Protein AF-A0A3A9IQD5-F1 (afdb_monomer_lite)

Organism: Aeromonas veronii (NCBI:txid654)

Secondary structure (DSSP, 8-state):
--SS--EEEETTEEEE--S-GGGHHHHHHHHHHHHHTT-

Radius of gyration: 11.34 Å; chains: 1; bounding box: 21×20×26 Å

InterPro domains:
  IPR003156 DHHA1 domain [PF02272] (1-37)

Structure (mmCIF, N/CA/C/O backbone):
data_AF-A0A3A9IQD5-F1
#
_entry.id   AF-A0A3A9IQD5-F1
#
loop_
_atom_site.group_PDB
_atom_site.id
_atom_site.type_symbol
_atom_site.label_atom_id
_atom_site.label_alt_id
_atom_site.label_comp_id
_atom_site.label_asym_id
_atom_site.label_entity_id
_atom_site.label_seq_id
_atom_site.pdbx_PDB_ins_code
_atom_site.Cartn_x
_atom_site.Cartn_y
_atom_site.Cartn_z
_atom_site.occupancy
_atom_site.B_iso_or_equiv
_atom_site.auth_seq_id
_atom_site.auth_comp_id
_atom_site.auth_asym_id
_atom_site.auth_atom_id
_atom_site.pdbx_PDB_model_num
ATOM 1 N N . GLN A 1 1 ? 4.706 -5.182 -0.271 1.00 78.50 1 GLN A N 1
ATOM 2 C CA . GLN A 1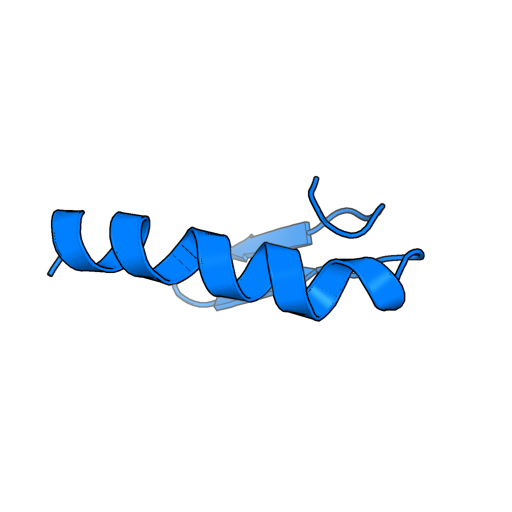 1 ? 4.226 -4.391 -1.426 1.00 78.50 1 GLN A CA 1
ATOM 3 C C . GLN A 1 1 ? 3.350 -5.303 -2.259 1.00 78.50 1 GLN A C 1
ATOM 5 O O . GLN A 1 1 ? 3.810 -6.396 -2.549 1.00 78.50 1 GLN A O 1
ATOM 10 N N . GLN A 1 2 ? 2.118 -4.905 -2.581 1.00 86.19 2 GLN A N 1
ATOM 11 C CA . GLN A 1 2 ? 1.160 -5.772 -3.289 1.00 86.19 2 GLN A CA 1
ATOM 12 C C . GLN A 1 2 ? 1.133 -5.533 -4.811 1.00 86.19 2 GLN A C 1
ATOM 14 O O . GLN A 1 2 ? 0.813 -6.444 -5.556 1.00 86.19 2 GLN A O 1
ATOM 19 N N . VAL A 1 3 ? 1.527 -4.338 -5.276 1.00 92.19 3 VAL A N 1
ATOM 20 C CA . VAL A 1 3 ? 1.483 -3.925 -6.700 1.00 92.19 3 VAL A CA 1
ATOM 21 C C . VAL A 1 3 ? 2.867 -3.568 -7.271 1.00 92.19 3 VAL A C 1
ATOM 23 O O . VAL A 1 3 ? 3.006 -2.752 -8.181 1.00 92.19 3 VAL A O 1
ATOM 26 N N . GLY A 1 4 ? 3.931 -4.134 -6.694 1.00 91.12 4 GLY A N 1
ATOM 27 C CA . GLY A 1 4 ? 5.300 -3.951 -7.193 1.00 91.12 4 GLY A CA 1
ATOM 28 C C . GLY A 1 4 ? 5.929 -2.576 -6.974 1.00 91.12 4 GLY A C 1
ATOM 29 O O . GLY A 1 4 ? 6.949 -2.281 -7.588 1.00 91.12 4 GLY A O 1
ATOM 30 N N . GLY A 1 5 ? 5.344 -1.718 -6.137 1.00 91.31 5 GLY A N 1
ATOM 31 C CA . GLY A 1 5 ? 5.907 -0.393 -5.891 1.00 91.31 5 GLY A CA 1
ATOM 32 C C . GLY A 1 5 ? 5.856 0.075 -4.447 1.00 91.31 5 GLY A C 1
ATOM 33 O O . GLY A 1 5 ? 5.439 -0.638 -3.531 1.00 91.31 5 GLY A O 1
ATOM 34 N N . LYS A 1 6 ? 6.386 1.283 -4.252 1.00 88.56 6 LYS A N 1
ATOM 35 C CA . LYS A 1 6 ? 6.622 1.922 -2.956 1.00 88.56 6 LYS A CA 1
ATOM 36 C C . LYS A 1 6 ? 5.639 3.068 -2.759 1.00 88.56 6 LYS A C 1
ATOM 38 O O . LYS A 1 6 ? 5.268 3.750 -3.713 1.00 88.56 6 LYS A O 1
ATOM 43 N N . GLY A 1 7 ? 5.257 3.277 -1.507 1.00 89.69 7 GLY A N 1
ATOM 44 C CA . GLY A 1 7 ? 4.434 4.401 -1.087 1.00 89.69 7 GLY A CA 1
ATOM 45 C C . GLY A 1 7 ? 5.018 5.108 0.119 1.00 89.69 7 GLY A C 1
ATOM 46 O O . GLY A 1 7 ? 5.863 4.556 0.824 1.00 89.69 7 GLY A O 1
ATOM 47 N N . GLY A 1 8 ? 4.555 6.332 0.330 1.00 93.50 8 GLY A N 1
ATOM 48 C CA . GLY A 1 8 ? 4.877 7.171 1.473 1.00 93.50 8 GLY A CA 1
ATOM 49 C C . GLY A 1 8 ? 3.722 8.125 1.755 1.00 93.50 8 GLY A C 1
ATOM 50 O O . GLY A 1 8 ? 2.893 8.396 0.885 1.00 93.50 8 GLY A O 1
ATOM 51 N N . GLY A 1 9 ? 3.636 8.612 2.985 1.00 92.62 9 GLY A N 1
ATOM 52 C CA . GLY A 1 9 ? 2.503 9.422 3.393 1.00 92.62 9 GLY A CA 1
ATOM 53 C C . GLY A 1 9 ? 2.602 9.928 4.814 1.00 92.62 9 GLY A C 1
ATOM 54 O O . GLY A 1 9 ? 3.437 9.488 5.603 1.00 92.62 9 GLY A O 1
ATOM 55 N N . ARG A 1 10 ? 1.719 10.866 5.110 1.00 93.25 10 ARG A N 1
ATOM 56 C CA . ARG A 1 10 ? 1.396 11.348 6.445 1.00 93.25 10 ARG A CA 1
ATOM 57 C C . ARG A 1 10 ? 0.220 10.523 6.998 1.00 93.25 10 ARG A C 1
ATOM 59 O O . ARG A 1 10 ? -0.424 9.812 6.226 1.00 93.25 10 ARG A O 1
ATOM 66 N N . PRO A 1 11 ? -0.067 10.579 8.310 1.00 92.38 11 PRO A N 1
ATOM 67 C CA . PRO A 1 11 ? -1.163 9.806 8.903 1.00 92.38 11 PRO A CA 1
ATOM 68 C C . PRO A 1 11 ? -2.538 10.074 8.273 1.00 92.38 11 PRO A C 1
ATOM 70 O O . PRO A 1 11 ? -3.395 9.200 8.283 1.00 92.38 11 PRO A O 1
ATOM 73 N N . ASP A 1 12 ? -2.733 11.271 7.723 1.00 93.38 12 ASP A N 1
ATOM 74 C CA . ASP A 1 12 ? -3.962 11.734 7.082 1.00 93.38 12 ASP A CA 1
ATOM 75 C C . ASP A 1 12 ? -4.008 11.475 5.568 1.00 93.38 12 ASP A C 1
ATOM 77 O O . ASP A 1 12 ? -5.088 11.432 4.983 1.00 93.38 12 ASP A O 1
ATOM 81 N N . MET A 1 13 ? -2.854 11.292 4.919 1.00 92.75 13 MET A N 1
ATOM 82 C CA . MET A 1 13 ? -2.783 11.089 3.474 1.00 92.75 13 MET A CA 1
ATOM 83 C C . MET A 1 13 ? -1.532 10.315 3.068 1.00 92.75 13 MET A C 1
ATOM 85 O O . MET A 1 13 ? -0.411 10.713 3.382 1.00 92.75 13 MET A O 1
ATOM 89 N N . ALA A 1 14 ? -1.707 9.268 2.264 1.00 92.94 14 ALA A N 1
ATOM 90 C CA . ALA A 1 14 ? -0.606 8.517 1.674 1.00 92.94 14 ALA A CA 1
ATOM 91 C C . ALA A 1 14 ? -0.792 8.313 0.170 1.00 92.94 14 ALA A C 1
ATOM 93 O O . ALA A 1 14 ? -1.913 8.170 -0.314 1.00 92.94 14 ALA A O 1
ATOM 94 N N . GLN A 1 15 ? 0.325 8.266 -0.559 1.00 92.56 15 GLN A N 1
ATOM 95 C CA . GLN A 1 15 ? 0.355 7.967 -1.987 1.00 92.56 15 GLN A CA 1
ATOM 96 C C . GLN A 1 15 ? 1.436 6.925 -2.296 1.00 92.56 15 GLN A C 1
ATOM 98 O O . GLN A 1 15 ? 2.522 6.922 -1.711 1.00 92.56 15 GLN A O 1
ATOM 103 N N . ALA A 1 16 ? 1.139 6.031 -3.238 1.00 90.88 16 ALA A N 1
ATOM 104 C CA . ALA A 1 16 ? 2.042 4.985 -3.702 1.00 90.88 16 ALA A CA 1
ATOM 105 C C . ALA A 1 16 ? 1.965 4.819 -5.223 1.00 90.88 16 ALA A C 1
ATOM 107 O O . ALA A 1 16 ? 0.937 5.112 -5.829 1.00 90.88 16 ALA A O 1
ATOM 108 N N . GLY A 1 17 ? 3.052 4.330 -5.823 1.00 90.69 17 GLY A N 1
ATOM 109 C CA . GLY A 1 17 ? 3.089 3.862 -7.213 1.00 90.69 17 GLY A CA 1
ATOM 110 C C . GLY A 1 17 ? 3.299 2.347 -7.292 1.00 90.69 17 GLY A C 1
ATOM 111 O O . GLY A 1 17 ? 3.604 1.712 -6.282 1.00 90.69 17 GLY A O 1
ATOM 112 N N . GLY A 1 18 ? 3.173 1.770 -8.491 1.00 93.81 18 GLY A N 1
ATOM 113 C CA . GLY A 1 18 ? 3.360 0.337 -8.747 1.00 93.81 18 GLY A CA 1
ATOM 114 C C . GLY A 1 18 ? 3.603 0.026 -10.224 1.00 93.81 18 GLY A C 1
ATOM 115 O O . GLY A 1 18 ? 3.168 0.783 -11.087 1.00 93.81 18 GLY A O 1
ATOM 116 N N . THR A 1 19 ? 4.314 -1.068 -10.507 1.00 96.62 19 THR A N 1
ATOM 117 C CA . THR A 1 19 ? 4.604 -1.545 -11.876 1.00 96.62 19 THR A CA 1
ATOM 118 C C . THR A 1 19 ? 3.762 -2.751 -12.293 1.00 96.62 19 THR A C 1
ATOM 120 O O . THR A 1 19 ? 3.846 -3.160 -13.445 1.00 96.62 19 THR A O 1
ATOM 123 N N . GLN A 1 20 ? 2.957 -3.302 -11.377 1.00 96.31 20 GLN A N 1
ATOM 124 C CA . GLN A 1 20 ? 2.098 -4.475 -11.592 1.00 96.31 20 GLN A CA 1
ATOM 125 C C . GLN A 1 20 ? 0.620 -4.073 -11.433 1.00 96.31 20 GLN A C 1
ATOM 127 O O . GLN A 1 20 ? 0.015 -4.344 -10.388 1.00 96.31 20 GLN A O 1
ATOM 132 N N . PRO A 1 21 ? 0.036 -3.344 -12.405 1.00 94.50 21 PRO A N 1
ATOM 133 C CA . PRO A 1 21 ? -1.359 -2.903 -12.337 1.00 94.50 21 PRO A CA 1
ATOM 134 C C . PRO A 1 21 ? -2.358 -4.069 -12.258 1.00 94.50 21 PRO A C 1
ATOM 136 O O . PRO A 1 21 ? -3.415 -3.937 -11.646 1.00 94.50 21 PRO A O 1
ATOM 139 N N . GLU A 1 22 ? -2.020 -5.231 -12.808 1.00 96.38 22 GLU A N 1
ATOM 140 C CA . GLU A 1 22 ? -2.823 -6.453 -12.767 1.00 96.38 22 GLU A CA 1
ATOM 141 C C . GLU A 1 22 ? -3.058 -6.990 -11.347 1.00 96.38 22 GLU A C 1
ATOM 143 O O . GLU A 1 22 ? -4.044 -7.684 -11.109 1.00 96.38 22 GLU A O 1
ATOM 148 N N . ALA A 1 23 ? -2.202 -6.636 -10.383 1.00 95.31 23 ALA A N 1
ATOM 149 C CA . ALA A 1 23 ? -2.340 -7.041 -8.985 1.00 95.31 23 ALA A CA 1
ATOM 150 C C . ALA A 1 23 ? -3.291 -6.134 -8.174 1.00 95.31 23 ALA A C 1
ATOM 152 O O . ALA A 1 23 ? -3.626 -6.456 -7.031 1.00 95.31 23 ALA A O 1
ATOM 153 N N . VAL A 1 24 ? -3.753 -5.010 -8.743 1.00 92.75 24 VAL A N 1
ATOM 154 C CA . VAL A 1 24 ? -4.619 -4.031 -8.056 1.00 92.75 24 VAL A CA 1
ATOM 155 C C . VAL A 1 24 ? -5.924 -4.649 -7.527 1.00 92.75 24 VAL A C 1
ATOM 157 O O . VAL A 1 24 ? -6.253 -4.384 -6.370 1.00 92.75 24 VAL A O 1
ATOM 160 N N . PRO A 1 25 ? -6.661 -5.498 -8.274 1.00 95.12 25 PRO A N 1
ATOM 161 C CA . PRO A 1 25 ? -7.895 -6.093 -7.757 1.00 95.12 25 PRO A CA 1
ATOM 162 C C . PRO A 1 25 ? -7.681 -6.943 -6.495 1.00 95.12 25 PRO A C 1
ATOM 164 O O . PRO A 1 25 ? -8.433 -6.813 -5.530 1.00 95.12 25 PRO A O 1
ATOM 167 N N . ALA A 1 26 ? -6.628 -7.766 -6.469 1.00 94.12 26 ALA A N 1
ATOM 168 C CA . ALA A 1 26 ? -6.292 -8.594 -5.309 1.00 94.12 26 ALA A CA 1
ATOM 169 C C . ALA A 1 26 ? -5.840 -7.741 -4.112 1.00 94.12 26 ALA A C 1
ATOM 171 O O . ALA A 1 26 ? -6.212 -8.015 -2.970 1.00 94.1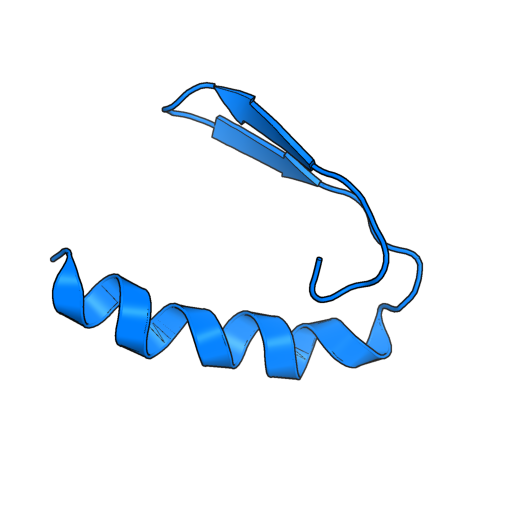2 26 ALA A O 1
ATOM 172 N N . ALA A 1 27 ? -5.080 -6.672 -4.373 1.00 92.50 27 ALA A N 1
ATOM 173 C CA . ALA A 1 27 ? -4.668 -5.721 -3.349 1.00 92.50 27 ALA A CA 1
ATOM 174 C C . ALA A 1 27 ? -5.879 -5.072 -2.658 1.00 92.50 27 ALA A C 1
ATOM 176 O O . ALA A 1 27 ? -5.961 -5.073 -1.429 1.00 92.50 27 ALA A O 1
ATOM 177 N N . LEU A 1 28 ? -6.860 -4.595 -3.435 1.00 92.31 28 LEU A N 1
ATOM 178 C CA . LEU A 1 28 ? -8.075 -3.971 -2.898 1.00 92.31 28 LEU A CA 1
ATOM 179 C C . LEU A 1 28 ? -8.923 -4.945 -2.067 1.00 92.31 28 LEU A C 1
ATOM 181 O O . LEU A 1 28 ? -9.431 -4.553 -1.020 1.00 92.31 28 LEU A O 1
ATOM 185 N N . GLN A 1 29 ? -9.034 -6.214 -2.475 1.00 93.44 29 GLN A N 1
ATOM 186 C CA . GLN A 1 29 ? -9.770 -7.225 -1.701 1.00 93.44 29 GLN A CA 1
ATOM 187 C C . GLN A 1 29 ? -9.176 -7.447 -0.304 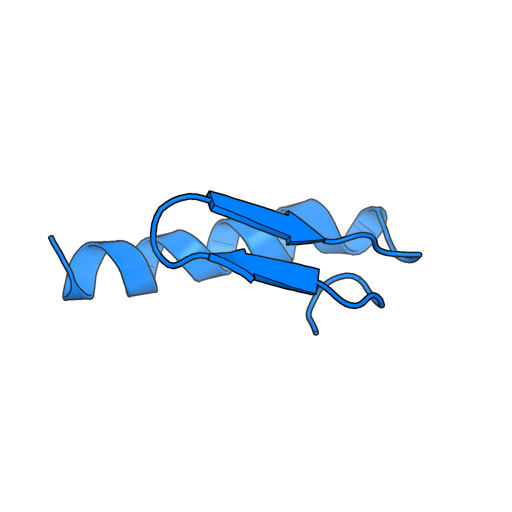1.00 93.44 29 GLN A C 1
ATOM 189 O O . GLN A 1 29 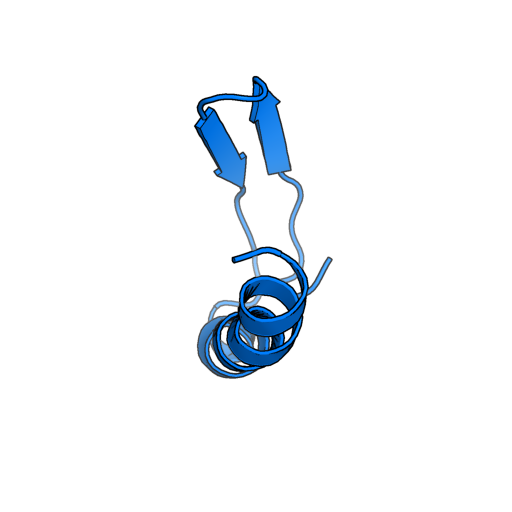? -9.921 -7.643 0.652 1.00 93.44 29 GLN A O 1
ATOM 194 N N . SER A 1 30 ? -7.850 -7.354 -0.159 1.00 90.19 30 SER A N 1
ATOM 195 C CA . SER A 1 30 ? -7.184 -7.540 1.140 1.00 90.19 30 SER A CA 1
ATOM 196 C C . SER A 1 30 ? -7.507 -6.453 2.176 1.00 90.19 30 SER A C 1
ATOM 198 O O . SER A 1 30 ? -7.320 -6.672 3.371 1.00 90.19 30 SER A O 1
ATOM 200 N N . VAL A 1 31 ? -8.000 -5.288 1.739 1.00 92.06 31 VAL A N 1
ATOM 201 C CA . VAL A 1 31 ? -8.274 -4.140 2.619 1.00 92.06 31 VAL A CA 1
ATOM 202 C C . VAL A 1 31 ? -9.560 -4.332 3.424 1.00 92.06 31 VAL A C 1
ATOM 204 O O . VAL A 1 31 ? -9.660 -3.805 4.529 1.00 92.06 31 VAL A O 1
ATOM 207 N N . HIS A 1 32 ? -10.525 -5.103 2.913 1.00 91.44 32 HIS A N 1
ATOM 208 C CA . HIS A 1 32 ? -11.844 -5.235 3.536 1.00 91.44 32 HIS A CA 1
ATOM 209 C C . HIS A 1 32 ? -11.758 -5.770 4.971 1.00 91.44 32 HIS A C 1
ATOM 211 O O . HIS A 1 32 ? -12.187 -5.096 5.902 1.00 91.44 32 HIS A O 1
ATOM 217 N N . SER A 1 33 ? -11.114 -6.924 5.165 1.00 90.62 33 SER A N 1
ATOM 218 C CA . SER A 1 33 ? -10.967 -7.532 6.494 1.00 90.62 33 SER A CA 1
ATOM 219 C C . SER A 1 33 ? -10.169 -6.652 7.458 1.00 90.62 33 SER A C 1
ATOM 221 O O . SER A 1 33 ? -1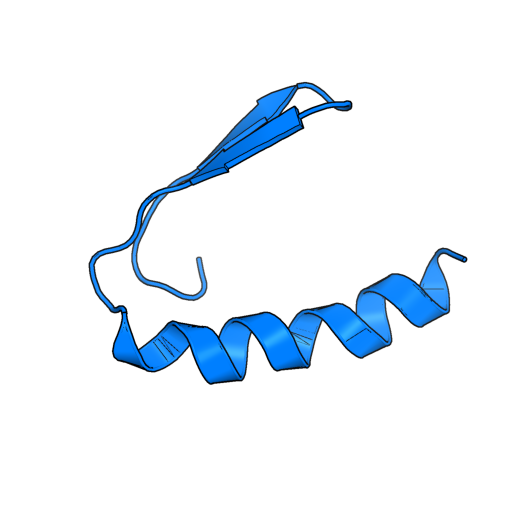0.486 -6.568 8.638 1.00 90.62 33 SER A O 1
ATOM 223 N N . TRP A 1 34 ? -9.157 -5.939 6.956 1.00 92.19 34 TRP A N 1
ATOM 224 C CA . TRP A 1 34 ? -8.360 -5.025 7.776 1.00 92.19 34 TRP A CA 1
ATOM 225 C C . TRP A 1 34 ? -9.166 -3.815 8.275 1.00 92.19 34 TRP A C 1
ATOM 227 O O . TRP A 1 34 ? -8.914 -3.334 9.383 1.00 92.19 34 TRP A O 1
ATOM 237 N N . LEU A 1 35 ? -10.110 -3.320 7.462 1.00 93.00 35 LEU A N 1
ATOM 238 C CA . LEU A 1 35 ? -11.026 -2.240 7.838 1.00 93.00 35 LEU A CA 1
ATOM 239 C C . LEU A 1 35 ? -12.053 -2.708 8.869 1.00 93.00 35 LEU A C 1
ATOM 241 O O . LEU A 1 35 ? -12.294 -1.988 9.830 1.00 93.00 35 LEU A O 1
ATOM 245 N N . GLU A 1 36 ? -12.620 -3.905 8.699 1.00 94.38 36 GLU A N 1
ATOM 246 C CA . GLU A 1 36 ? -13.588 -4.482 9.647 1.00 94.38 36 GLU A CA 1
ATOM 247 C C . GLU A 1 36 ? -13.020 -4.591 11.070 1.00 94.38 36 GLU A C 1
ATOM 249 O O . GLU A 1 36 ? -13.742 -4.385 12.038 1.00 94.38 36 GLU A O 1
ATOM 254 N N . GLU A 1 37 ? -11.718 -4.848 11.210 1.00 94.94 37 GLU A N 1
ATOM 255 C CA . GLU A 1 37 ? -11.032 -4.907 12.508 1.00 94.94 37 GLU A CA 1
ATOM 256 C C . GLU A 1 37 ? -10.790 -3.532 13.166 1.00 94.94 37 GL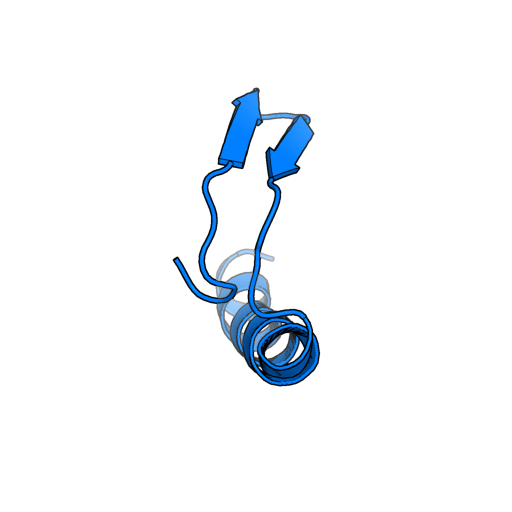U A C 1
ATOM 258 O O . GLU A 1 37 ? -10.373 -3.480 14.325 1.00 94.94 37 GLU A O 1
ATOM 263 N N . ARG A 1 38 ? -10.958 -2.421 12.434 1.00 90.31 38 ARG A N 1
ATOM 264 C CA . ARG A 1 38 ? -10.564 -1.062 12.869 1.00 90.31 38 ARG A CA 1
ATOM 265 C C . ARG A 1 38 ? -11.663 -0.003 12.771 1.00 90.31 38 ARG A C 1
ATOM 267 O O . ARG A 1 38 ? -11.373 1.168 13.026 1.00 90.31 38 ARG A O 1
ATOM 274 N N . LEU A 1 39 ? -12.872 -0.404 12.390 1.00 80.81 39 LEU A N 1
ATOM 275 C CA . LEU A 1 39 ? -14.090 0.400 12.523 1.00 80.81 39 LEU A CA 1
ATOM 276 C C . LEU A 1 39 ? -14.539 0.453 13.988 1.00 80.81 39 LEU A C 1
ATOM 278 O O . LEU A 1 39 ? -14.979 1.548 14.402 1.00 80.81 39 LEU A O 1
#

Foldseek 3Di:
DQAQWDKDDDPVDIDIDHDRVVRVVVVVVVVPVVVVVPD

Sequence (39 aa):
QQVGGKGGGRPDMAQAGGTQPEAVPAALQSVHSWLEERL

pLDDT: mean 91.94, std 3.55, range [78.5, 96.62]